Protein AF-A0A819GC59-F1 (afdb_monomer_lite)

Sequence (174 aa):
MIGYKGKSAPKSYKQYMPKKPTKRGFKLWSLSGVSAYTYRIKLYQGANANMPVAQMKLSSYTTASSELQTRSKHRNDEDSEKLAKQSEDIKSYGQSGMVVIDLLDDIPKDSHIFIDNYFGSLSLLHEMTSLGYELTCTLRSNRIKNCPIKSEKAMSKYPRGYYDYLVSKEKKIE

Radius of gyration: 20.01 Å; chains: 1; bounding box: 49×33×68 Å

Foldseek 3Di:
DDADDDDPDDPQQWAADPPDPRGIDWDKDFDADPVRHTPDIDTDRHPPDPDPQPDLPPDDDDDDDDDDDDDDPPCVVVVVVVVVVVVVVCVQQNPLLSVVCSNCSPPDLPDAEEDEQSRDAPSSQVVSVVVNHHYDYDHDPVRQDQAPWDDPVRCVVDDPPDDDDDDDPDPPRD

Structure (mmCIF, N/CA/C/O backbone):
data_AF-A0A819GC59-F1
#
_entry.id   AF-A0A819GC59-F1
#
loop_
_atom_site.group_PDB
_atom_site.id
_atom_site.type_symbol
_atom_site.label_atom_id
_atom_site.label_alt_id
_atom_site.label_comp_id
_atom_site.label_asym_id
_atom_site.label_entity_id
_atom_site.label_seq_id
_atom_site.pdbx_PDB_ins_code
_atom_site.Cartn_x
_atom_site.Cartn_y
_atom_site.Cartn_z
_atom_site.occupancy
_atom_site.B_iso_or_equiv
_atom_site.auth_seq_id
_atom_site.auth_comp_id
_atom_site.auth_asym_id
_atom_site.auth_atom_id
_atom_site.pdbx_PDB_model_num
ATOM 1 N N . MET A 1 1 ? 14.345 -4.073 -3.072 1.00 92.50 1 MET A N 1
ATOM 2 C CA . MET A 1 1 ? 15.501 -3.207 -3.401 1.00 92.50 1 MET A CA 1
ATOM 3 C C . MET A 1 1 ? 16.563 -4.114 -3.969 1.00 92.50 1 MET A C 1
ATOM 5 O O . MET A 1 1 ? 17.018 -4.985 -3.239 1.00 92.50 1 MET A O 1
ATOM 9 N N . ILE A 1 2 ? 16.921 -3.935 -5.234 1.00 95.12 2 ILE A N 1
ATOM 10 C CA . ILE A 1 2 ? 18.036 -4.659 -5.845 1.00 95.12 2 ILE A CA 1
ATOM 11 C C . ILE A 1 2 ? 19.293 -3.836 -5.619 1.00 95.12 2 ILE A C 1
ATOM 13 O O . ILE A 1 2 ? 19.372 -2.689 -6.057 1.00 95.12 2 ILE A O 1
ATOM 17 N N . GLY A 1 3 ? 20.250 -4.410 -4.895 1.00 95.56 3 GLY A N 1
ATOM 18 C CA . GLY A 1 3 ? 21.512 -3.757 -4.592 1.00 95.56 3 GLY A CA 1
ATOM 19 C C . GLY A 1 3 ? 22.305 -3.433 -5.846 1.00 95.56 3 GLY A C 1
ATOM 20 O O . GLY A 1 3 ? 22.538 -4.304 -6.674 1.00 95.56 3 GLY A O 1
ATOM 21 N N . TYR A 1 4 ? 22.746 -2.184 -5.974 1.00 94.44 4 TYR A N 1
ATOM 22 C CA . TYR A 1 4 ? 23.583 -1.783 -7.096 1.00 94.44 4 TYR A CA 1
ATOM 23 C C . TYR A 1 4 ? 24.552 -0.678 -6.674 1.00 94.44 4 TYR A C 1
ATOM 25 O O . TYR A 1 4 ? 24.145 0.401 -6.236 1.00 94.44 4 TYR A O 1
ATOM 33 N N . LYS A 1 5 ? 25.852 -0.964 -6.800 1.00 89.25 5 LYS A N 1
ATOM 34 C CA . LYS A 1 5 ? 26.948 -0.060 -6.406 1.00 89.25 5 LYS A CA 1
ATOM 35 C C . LYS A 1 5 ? 27.703 0.535 -7.603 1.00 89.25 5 LYS A C 1
ATOM 37 O O . LYS A 1 5 ? 28.572 1.378 -7.409 1.00 89.25 5 LYS A O 1
ATOM 42 N N . GLY A 1 6 ? 27.371 0.120 -8.826 1.00 91.19 6 GLY A N 1
ATOM 43 C CA . GLY A 1 6 ? 28.068 0.551 -10.035 1.00 91.19 6 GLY A CA 1
ATOM 44 C C . GLY A 1 6 ? 27.761 1.993 -10.461 1.00 91.19 6 GLY A C 1
ATOM 45 O O . GLY A 1 6 ? 26.857 2.674 -9.952 1.00 91.19 6 GLY A O 1
ATOM 46 N N . LYS A 1 7 ? 28.518 2.459 -11.457 1.00 89.56 7 LYS A N 1
ATOM 47 C CA . LYS A 1 7 ? 28.387 3.805 -12.037 1.00 89.56 7 LYS A CA 1
ATOM 48 C C . LYS A 1 7 ? 27.664 3.834 -13.389 1.00 89.56 7 LYS A C 1
ATOM 50 O O . LYS A 1 7 ? 27.222 4.911 -13.761 1.00 89.56 7 LYS A O 1
ATOM 55 N N . SER A 1 8 ? 27.480 2.691 -14.062 1.00 91.19 8 SER A N 1
ATOM 56 C CA . SER A 1 8 ? 26.867 2.628 -15.401 1.00 91.19 8 SER A CA 1
ATOM 57 C C . SER A 1 8 ? 25.398 3.059 -15.418 1.00 91.19 8 SER A C 1
ATOM 59 O O . SER A 1 8 ? 24.994 3.820 -16.286 1.00 91.19 8 SER A O 1
ATOM 61 N N . ALA A 1 9 ? 24.596 2.647 -14.433 1.00 85.38 9 ALA A N 1
ATOM 62 C CA . ALA A 1 9 ? 23.214 3.108 -14.339 1.00 85.38 9 ALA A CA 1
ATOM 63 C C . ALA A 1 9 ? 23.090 4.593 -13.915 1.00 85.38 9 ALA A C 1
ATOM 65 O O . ALA A 1 9 ? 23.755 5.003 -12.939 1.00 85.38 9 ALA A O 1
ATOM 66 N N . PRO A 1 10 ? 22.179 5.366 -14.552 1.00 84.44 10 PRO A N 1
ATOM 67 C CA . PRO A 1 10 ? 21.909 6.761 -14.212 1.00 84.44 10 PRO A CA 1
ATOM 68 C C . PRO A 1 10 ? 21.596 6.961 -12.727 1.00 84.44 10 PRO A C 1
ATOM 70 O O . PRO A 1 10 ? 20.996 6.110 -12.067 1.00 84.44 10 PRO A O 1
ATOM 73 N N . LYS A 1 11 ? 21.998 8.112 -12.173 1.00 81.38 11 LYS A N 1
ATOM 74 C CA . LYS A 1 11 ? 21.735 8.448 -10.762 1.00 81.38 11 LYS A CA 1
ATOM 75 C C . LYS A 1 11 ? 20.237 8.567 -10.458 1.00 81.38 11 LYS A C 1
ATOM 77 O O . LYS A 1 11 ? 19.842 8.178 -9.368 1.00 81.38 11 LYS A O 1
ATOM 82 N N . SER A 1 12 ? 19.435 9.034 -11.416 1.00 81.25 12 SER A N 1
ATOM 83 C CA . SER A 1 12 ? 17.983 9.228 -11.287 1.00 81.25 12 SER A CA 1
ATOM 84 C C . SER A 1 12 ? 17.208 7.942 -10.980 1.00 81.25 12 SER A C 1
ATOM 86 O O . SER A 1 12 ? 16.238 7.986 -10.234 1.00 81.25 12 SER A O 1
ATOM 88 N N . TYR A 1 13 ? 17.658 6.791 -11.488 1.00 82.50 13 TYR A N 1
ATOM 89 C CA . TYR A 1 13 ? 17.004 5.496 -11.255 1.00 82.50 13 TYR A CA 1
ATOM 90 C C . TYR A 1 13 ? 17.420 4.812 -9.946 1.00 82.50 13 TYR A C 1
ATOM 92 O O . TYR A 1 13 ? 16.834 3.804 -9.548 1.00 82.50 13 TYR A O 1
ATOM 100 N N . LYS A 1 14 ? 18.449 5.331 -9.267 1.00 88.62 14 LYS A N 1
ATOM 101 C CA . LYS A 1 14 ? 18.969 4.744 -8.030 1.00 88.62 14 LYS A CA 1
ATOM 102 C C . LYS A 1 14 ? 18.330 5.421 -6.833 1.00 88.62 14 LYS A C 1
ATOM 104 O O . LYS A 1 14 ? 18.448 6.627 -6.653 1.00 88.62 14 LYS A O 1
ATOM 109 N N . GLN A 1 15 ? 17.748 4.620 -5.954 1.00 92.69 15 GLN A N 1
ATOM 110 C CA . GLN A 1 15 ? 1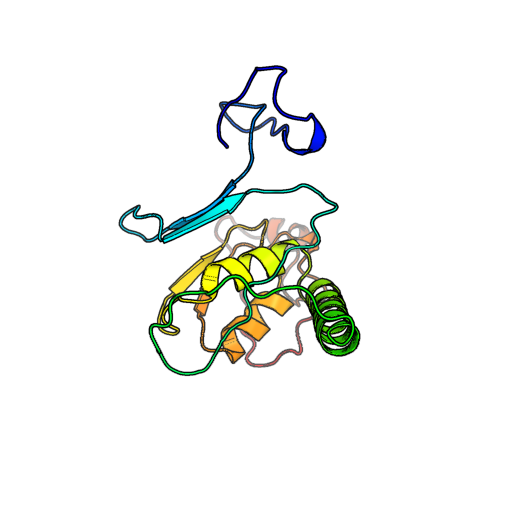7.163 5.100 -4.715 1.00 92.69 15 GLN A CA 1
ATOM 111 C C . GLN A 1 15 ? 18.080 4.787 -3.530 1.00 92.69 15 GLN A C 1
ATOM 113 O O . GLN A 1 15 ? 18.619 3.683 -3.406 1.00 92.69 15 GLN A O 1
ATOM 118 N N . TYR A 1 16 ? 18.219 5.758 -2.626 1.00 93.12 16 TYR A N 1
ATOM 119 C CA . TYR A 1 16 ? 18.779 5.534 -1.296 1.00 93.12 16 TYR A CA 1
ATOM 120 C C . TYR A 1 16 ? 17.659 5.231 -0.291 1.00 93.12 16 TYR A C 1
ATOM 122 O O . TYR A 1 16 ? 16.676 5.968 -0.215 1.00 93.12 16 TYR A O 1
ATOM 130 N N . MET A 1 17 ? 17.795 4.149 0.478 1.00 93.94 17 MET A N 1
ATOM 131 C CA . MET A 1 17 ? 16.879 3.752 1.552 1.00 93.94 17 MET A CA 1
ATOM 132 C C . MET A 1 17 ? 17.687 3.356 2.802 1.00 93.94 17 MET A C 1
ATOM 134 O O . MET A 1 17 ? 18.202 2.240 2.862 1.00 93.94 17 MET A O 1
ATOM 138 N N . PRO A 1 18 ? 17.801 4.232 3.819 1.00 96.38 18 PRO A N 1
ATOM 139 C CA . PRO A 1 18 ? 18.749 4.053 4.926 1.00 96.38 18 PRO A CA 1
ATOM 140 C C . PRO A 1 18 ? 18.444 2.843 5.818 1.00 96.38 18 PRO A C 1
ATOM 142 O O . PRO A 1 18 ? 19.369 2.220 6.330 1.00 96.38 18 PRO A O 1
ATOM 145 N N . LYS A 1 19 ? 17.159 2.496 5.971 1.00 96.50 19 LYS A N 1
ATOM 146 C CA . LYS A 1 19 ? 16.681 1.376 6.801 1.00 96.50 19 LYS A CA 1
ATOM 147 C C . LYS A 1 19 ? 16.675 0.020 6.075 1.00 96.50 19 LYS A C 1
ATOM 149 O O . LYS A 1 19 ? 16.157 -0.950 6.613 1.00 96.50 19 LYS A O 1
ATOM 154 N N . LYS A 1 20 ? 17.177 -0.066 4.836 1.00 94.19 20 LYS A N 1
ATOM 155 C CA . LYS A 1 20 ? 17.275 -1.337 4.096 1.00 94.19 20 LYS A CA 1
ATOM 156 C C . LYS A 1 20 ? 18.687 -1.926 4.239 1.00 94.19 20 LYS A C 1
ATOM 158 O O . LYS A 1 20 ? 19.639 -1.147 4.221 1.00 94.19 20 LYS A O 1
ATOM 163 N N . PRO A 1 21 ? 18.840 -3.269 4.297 1.00 96.50 21 PRO A N 1
ATOM 164 C CA . PRO A 1 21 ? 20.155 -3.916 4.378 1.00 96.50 21 PRO A CA 1
ATOM 165 C C . PRO A 1 21 ? 21.094 -3.457 3.259 1.00 96.50 21 PRO A C 1
ATOM 167 O O . PRO A 1 21 ? 22.220 -3.035 3.504 1.00 96.50 21 PRO A O 1
ATOM 170 N N . THR A 1 22 ? 20.578 -3.423 2.025 1.00 95.00 22 THR A N 1
ATOM 171 C CA . THR A 1 22 ? 21.248 -2.733 0.923 1.00 95.00 22 THR A CA 1
ATOM 172 C C . THR A 1 22 ? 20.666 -1.339 0.742 1.00 95.00 22 THR A C 1
ATOM 174 O O . THR A 1 22 ? 19.538 -1.180 0.272 1.00 95.00 22 THR A O 1
ATOM 177 N N . LYS A 1 23 ? 21.451 -0.320 1.112 1.00 94.88 23 LYS A N 1
ATOM 178 C CA . LYS A 1 23 ? 20.969 1.064 1.190 1.00 94.88 23 LYS A CA 1
ATOM 179 C C . LYS A 1 23 ? 20.851 1.774 -0.159 1.00 94.88 23 LYS A C 1
ATOM 181 O O . LYS A 1 23 ? 20.072 2.711 -0.258 1.00 94.88 23 LYS A O 1
ATOM 186 N N . ARG A 1 24 ? 21.624 1.389 -1.181 1.00 94.12 24 ARG A N 1
ATOM 187 C CA . ARG A 1 24 ? 21.590 2.003 -2.524 1.00 94.12 24 ARG A CA 1
ATOM 188 C C . ARG A 1 24 ? 21.332 0.956 -3.597 1.00 94.12 24 ARG A C 1
ATOM 190 O O . ARG A 1 24 ? 21.994 -0.083 -3.611 1.00 94.12 24 ARG A O 1
ATOM 197 N N . GLY A 1 25 ? 20.413 1.261 -4.504 1.00 94.94 25 GLY A N 1
ATOM 198 C CA . GLY A 1 25 ? 20.124 0.395 -5.638 1.00 94.94 25 GLY A CA 1
ATOM 199 C C . GLY A 1 25 ? 18.827 0.747 -6.354 1.00 94.94 25 GLY A C 1
ATOM 200 O O . GLY A 1 25 ? 18.358 1.882 -6.268 1.00 94.94 25 GLY A O 1
ATOM 201 N N . PHE A 1 26 ? 18.251 -0.230 -7.047 1.00 93.88 26 PHE A N 1
ATOM 202 C CA . PHE A 1 26 ? 16.982 -0.080 -7.751 1.00 93.88 26 PHE A CA 1
ATOM 203 C C . PHE A 1 26 ? 15.816 -0.452 -6.843 1.00 93.88 26 PHE A C 1
ATOM 205 O O . PHE A 1 26 ? 15.758 -1.541 -6.253 1.00 93.88 26 PHE A O 1
ATOM 212 N N . LYS A 1 27 ? 14.869 0.472 -6.720 1.00 92.81 27 LYS A N 1
ATOM 213 C CA . LYS A 1 27 ? 13.636 0.242 -5.979 1.00 92.81 27 LYS A CA 1
ATOM 214 C C . LYS A 1 27 ? 12.599 -0.375 -6.917 1.00 92.81 27 LYS A C 1
ATOM 216 O O . LYS A 1 27 ? 12.464 0.036 -8.062 1.00 92.81 27 LYS A O 1
ATOM 221 N N . LEU A 1 28 ? 11.892 -1.372 -6.405 1.00 93.81 28 LEU A N 1
ATOM 222 C CA . LEU A 1 28 ? 10.838 -2.092 -7.108 1.00 93.81 28 LEU A CA 1
ATOM 223 C C . LEU A 1 28 ? 9.619 -2.129 -6.200 1.00 93.81 28 LEU A C 1
ATOM 225 O O . LEU A 1 28 ? 9.762 -2.199 -4.973 1.00 93.81 28 LEU A O 1
ATOM 229 N N . TRP A 1 29 ? 8.460 -2.102 -6.827 1.00 94.38 29 TRP A N 1
ATOM 230 C CA . TRP A 1 29 ? 7.175 -2.434 -6.246 1.00 94.38 29 TRP A CA 1
ATOM 231 C C . TRP A 1 29 ? 6.809 -3.839 -6.696 1.00 94.38 29 TRP A C 1
ATOM 233 O O . TRP A 1 29 ? 7.101 -4.208 -7.831 1.00 94.38 29 TRP A O 1
ATOM 243 N N . SER A 1 30 ? 6.219 -4.626 -5.809 1.00 95.31 30 SER A N 1
ATOM 244 C CA . SER A 1 30 ? 5.864 -6.010 -6.097 1.00 95.31 30 SER A CA 1
ATOM 245 C C . SER A 1 30 ? 4.493 -6.323 -5.531 1.00 95.31 30 SER A C 1
ATOM 247 O O . SER A 1 30 ? 4.209 -5.960 -4.389 1.00 95.31 30 SER A O 1
ATOM 249 N N . LEU A 1 31 ? 3.691 -7.031 -6.316 1.00 95.62 31 LEU A N 1
ATOM 250 C CA . LEU A 1 31 ? 2.508 -7.730 -5.849 1.00 95.62 31 LEU A CA 1
ATOM 251 C C . LEU A 1 31 ? 2.848 -9.214 -5.749 1.00 95.62 31 LEU A C 1
ATOM 253 O O . LEU A 1 31 ? 3.234 -9.834 -6.743 1.00 95.62 31 LEU A O 1
ATOM 257 N N . SER A 1 32 ? 2.686 -9.773 -4.557 1.00 95.56 32 SER A N 1
ATOM 258 C CA . SER A 1 32 ? 2.999 -11.169 -4.275 1.00 95.56 32 SER A CA 1
ATOM 259 C C . SER A 1 32 ? 1.860 -11.810 -3.493 1.00 95.56 32 SER A C 1
ATOM 261 O O . SER A 1 32 ? 1.216 -11.149 -2.681 1.00 95.56 32 SER A O 1
ATOM 263 N N . GLY A 1 33 ? 1.611 -13.090 -3.749 1.00 94.88 33 GLY A N 1
ATOM 264 C CA . GLY A 1 33 ? 0.639 -13.886 -3.011 1.00 94.88 33 GLY A CA 1
ATOM 265 C C . GLY A 1 33 ? 1.186 -14.391 -1.681 1.00 94.88 33 GLY A C 1
ATOM 266 O O . GLY A 1 33 ? 2.389 -14.354 -1.417 1.00 94.88 33 GLY A O 1
ATOM 267 N N . VAL A 1 34 ? 0.290 -14.950 -0.870 1.00 92.38 34 VAL A N 1
ATOM 268 C CA . VAL A 1 34 ? 0.636 -15.608 0.402 1.00 92.38 34 VAL A CA 1
ATOM 269 C C . VAL A 1 34 ? 1.556 -16.821 0.219 1.00 92.38 34 VAL A C 1
ATOM 271 O O . VAL A 1 34 ? 2.310 -17.162 1.121 1.00 92.38 34 VAL A O 1
ATOM 274 N N . SER A 1 35 ? 1.567 -17.421 -0.976 1.00 93.81 35 SER A N 1
ATOM 275 C CA . SER A 1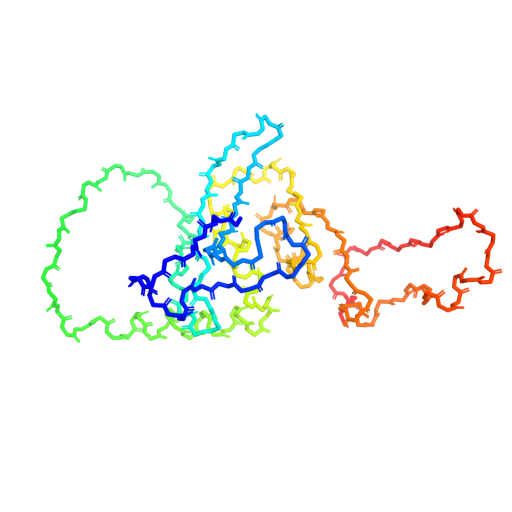 35 ? 2.499 -18.481 -1.386 1.00 93.81 35 SER A CA 1
ATOM 276 C C . SER A 1 35 ? 3.926 -17.985 -1.660 1.00 93.81 35 SER A C 1
ATOM 278 O O . SER A 1 35 ? 4.765 -18.758 -2.113 1.00 93.81 35 SER A O 1
ATOM 280 N N . ALA A 1 36 ? 4.195 -16.692 -1.449 1.00 91.75 36 ALA A N 1
ATOM 281 C CA . ALA A 1 36 ? 5.411 -15.987 -1.854 1.00 91.75 36 ALA A CA 1
ATOM 282 C C . ALA A 1 36 ? 5.640 -15.908 -3.377 1.00 91.75 36 ALA A C 1
ATOM 284 O O . ALA A 1 36 ? 6.661 -15.372 -3.820 1.00 91.75 36 ALA A O 1
ATOM 285 N N . TYR A 1 37 ? 4.683 -16.359 -4.197 1.00 94.88 37 TYR A N 1
ATOM 286 C CA . TYR A 1 37 ? 4.743 -16.156 -5.641 1.00 94.88 37 TYR A CA 1
ATOM 287 C C . TYR A 1 37 ? 4.541 -14.678 -5.983 1.00 94.88 37 TYR A C 1
ATOM 289 O O . TYR A 1 37 ? 3.627 -14.034 -5.471 1.00 94.88 37 TYR A O 1
ATOM 297 N N . THR A 1 38 ? 5.394 -14.126 -6.845 1.00 94.94 38 THR A N 1
ATOM 298 C CA . THR A 1 38 ? 5.294 -12.722 -7.266 1.00 94.94 38 THR A CA 1
ATOM 299 C C . THR A 1 38 ? 4.569 -12.632 -8.598 1.00 94.94 38 THR A C 1
ATOM 301 O O . THR A 1 38 ? 5.093 -13.068 -9.618 1.00 94.94 38 THR A O 1
ATOM 304 N N . TYR A 1 39 ? 3.378 -12.039 -8.583 1.00 93.00 39 TYR A N 1
ATOM 305 C CA . TYR A 1 39 ? 2.532 -11.885 -9.765 1.00 93.00 39 TYR A CA 1
ATOM 306 C C . TYR A 1 39 ? 2.973 -10.716 -10.639 1.00 93.00 39 TYR A C 1
ATOM 308 O O . TYR A 1 39 ? 2.941 -10.806 -11.864 1.00 93.00 39 TYR A O 1
ATOM 316 N N . ARG A 1 40 ? 3.394 -9.608 -10.017 1.00 94.38 40 ARG A N 1
ATOM 317 C CA . ARG A 1 40 ? 3.758 -8.390 -10.747 1.00 94.38 40 ARG A CA 1
ATOM 318 C C . ARG A 1 40 ? 4.8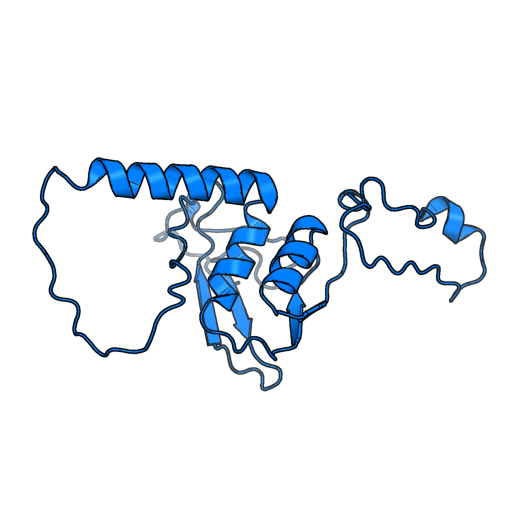95 -7.648 -10.075 1.00 94.38 40 ARG A C 1
ATOM 320 O O . ARG A 1 40 ? 4.955 -7.547 -8.851 1.00 94.38 40 ARG A O 1
ATOM 327 N N . ILE A 1 41 ? 5.785 -7.096 -10.895 1.00 94.19 41 ILE A N 1
ATOM 328 C CA . ILE A 1 41 ? 6.902 -6.258 -10.464 1.00 94.19 41 ILE A CA 1
ATOM 329 C C . ILE A 1 41 ? 6.895 -4.985 -11.301 1.00 94.19 41 ILE A C 1
ATOM 331 O O . ILE A 1 41 ? 6.841 -5.047 -12.527 1.00 94.19 41 ILE A O 1
ATOM 335 N N . LYS A 1 42 ? 7.015 -3.830 -10.645 1.00 90.81 42 LYS A N 1
ATOM 336 C CA . LYS A 1 42 ? 7.166 -2.534 -11.312 1.00 90.81 42 LYS A CA 1
ATOM 337 C C . LYS A 1 42 ? 8.395 -1.798 -10.801 1.00 90.81 42 LYS A C 1
ATOM 339 O O . LYS A 1 42 ? 8.634 -1.708 -9.596 1.00 90.81 42 LYS A O 1
ATOM 344 N N . LEU A 1 43 ? 9.193 -1.260 -11.721 1.00 90.31 43 LEU A N 1
ATOM 345 C CA . LEU A 1 43 ? 10.356 -0.449 -11.374 1.00 90.31 43 LEU A CA 1
ATOM 346 C C . LEU A 1 43 ? 9.906 0.917 -10.854 1.00 90.31 43 LEU A C 1
ATOM 348 O O . LEU A 1 43 ? 9.067 1.581 -11.457 1.00 90.31 43 LEU A O 1
ATOM 352 N N . TYR A 1 44 ? 10.490 1.360 -9.745 1.00 88.56 44 TYR A N 1
ATOM 353 C CA . TYR A 1 44 ? 10.303 2.726 -9.277 1.00 88.56 44 TYR A CA 1
ATOM 354 C C . TYR A 1 44 ? 11.130 3.680 -10.144 1.00 88.56 44 TYR A C 1
ATOM 356 O O . TYR A 1 44 ? 12.356 3.587 -10.181 1.00 88.56 44 TYR A O 1
ATOM 364 N N . GLN A 1 45 ? 10.457 4.613 -10.810 1.00 82.56 45 GLN A N 1
ATOM 365 C CA . GLN A 1 45 ? 11.071 5.531 -11.775 1.00 82.56 45 GLN A CA 1
ATOM 366 C C . GLN A 1 45 ? 11.385 6.927 -11.200 1.00 82.56 45 GLN A C 1
ATOM 368 O O . GLN A 1 45 ? 11.836 7.805 -11.928 1.00 82.56 45 GLN A O 1
ATOM 373 N N . GLY A 1 46 ? 11.203 7.144 -9.893 1.00 75.94 46 GLY A N 1
ATOM 374 C CA . GLY A 1 46 ? 11.415 8.454 -9.268 1.00 75.94 46 GLY A CA 1
ATOM 375 C C . GLY A 1 46 ? 10.167 9.340 -9.273 1.00 75.94 46 GLY A C 1
ATOM 376 O O . GLY A 1 46 ? 9.069 8.882 -9.572 1.00 75.94 46 GLY A O 1
ATOM 377 N N . ALA A 1 47 ? 10.342 10.612 -8.904 1.00 64.94 47 ALA A N 1
ATOM 378 C CA . ALA A 1 47 ? 9.243 11.572 -8.759 1.00 64.94 47 ALA A CA 1
ATOM 379 C C . ALA A 1 47 ? 8.613 11.989 -10.104 1.00 64.94 47 ALA A C 1
ATOM 381 O O . ALA A 1 47 ? 7.414 12.230 -10.157 1.00 64.94 47 ALA A O 1
ATOM 382 N N . ASN A 1 48 ? 9.388 11.985 -11.195 1.00 57.22 48 ASN A N 1
ATOM 383 C CA . ASN A 1 48 ? 8.953 12.429 -12.530 1.00 57.22 48 ASN A CA 1
ATOM 384 C C . ASN A 1 48 ? 8.378 11.294 -13.392 1.00 57.22 48 ASN A C 1
ATOM 386 O O . ASN A 1 48 ? 8.428 11.348 -14.619 1.00 57.22 48 ASN A O 1
ATOM 390 N N . ALA A 1 49 ? 7.888 10.228 -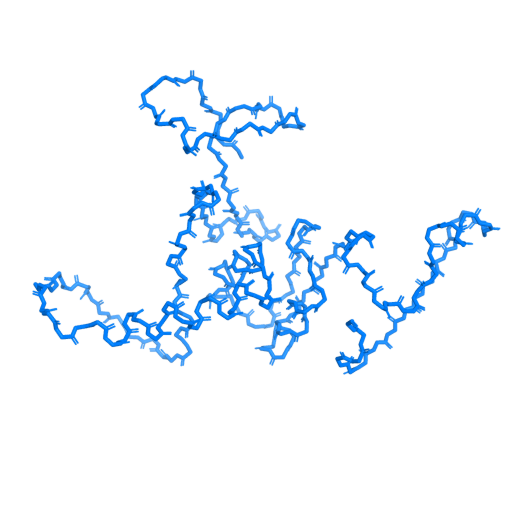12.764 1.00 55.66 49 ALA A N 1
ATOM 391 C CA . ALA A 1 49 ? 7.275 9.131 -13.486 1.00 55.66 49 ALA A CA 1
ATOM 392 C C . ALA A 1 49 ? 5.895 9.572 -14.000 1.00 55.66 49 ALA A C 1
ATOM 394 O O . ALA A 1 49 ? 4.911 9.494 -13.262 1.00 55.66 49 ALA A O 1
ATOM 395 N N . ASN A 1 50 ? 5.816 9.986 -15.268 1.00 49.44 50 ASN A N 1
ATOM 396 C CA . ASN A 1 50 ? 4.605 9.782 -16.063 1.00 49.44 50 ASN A CA 1
ATOM 397 C C . ASN A 1 50 ? 4.412 8.267 -16.135 1.00 49.44 50 ASN A C 1
ATOM 399 O O . ASN A 1 50 ? 4.963 7.606 -17.009 1.00 49.44 50 ASN A O 1
ATOM 403 N N . MET A 1 51 ? 3.746 7.698 -15.134 1.00 49.09 51 MET A N 1
ATOM 404 C CA . MET A 1 51 ? 3.440 6.275 -15.101 1.00 49.09 51 MET A CA 1
ATOM 405 C C . MET A 1 51 ? 2.496 5.999 -16.271 1.00 49.09 51 MET A C 1
ATOM 407 O O . MET A 1 51 ? 1.376 6.489 -16.215 1.00 49.09 51 MET A O 1
ATOM 411 N N . PRO A 1 52 ? 2.848 5.233 -17.314 1.00 39.81 52 PRO A N 1
ATOM 412 C CA . PRO A 1 52 ? 1.796 4.631 -18.111 1.00 39.81 52 PRO A CA 1
ATOM 413 C C . PRO A 1 52 ? 1.064 3.687 -17.151 1.00 39.81 52 PRO A C 1
ATOM 415 O O . PRO A 1 52 ? 1.642 2.728 -16.626 1.00 39.81 52 PRO A O 1
ATOM 418 N N . VAL A 1 53 ? -0.156 4.071 -16.794 1.00 40.34 53 VAL A N 1
ATOM 419 C CA . VAL A 1 53 ? -1.102 3.208 -16.097 1.00 40.34 53 VAL A CA 1
ATOM 420 C C . VAL A 1 53 ? -1.542 2.212 -17.155 1.00 40.34 53 VAL A C 1
ATOM 422 O O . VAL A 1 53 ? -2.034 2.629 -18.209 1.00 40.34 53 VAL A O 1
ATOM 425 N N . ALA A 1 54 ? -1.294 0.920 -16.934 1.00 38.81 54 ALA A N 1
ATOM 426 C CA . ALA A 1 54 ? -1.996 -0.086 -17.718 1.00 38.81 54 ALA A CA 1
ATOM 427 C C . ALA A 1 54 ? -3.492 0.184 -17.509 1.00 38.81 54 ALA A C 1
ATOM 429 O O . ALA A 1 54 ? -3.958 0.269 -16.375 1.00 38.81 54 ALA A O 1
ATOM 430 N N . GLN A 1 55 ? -4.204 0.497 -18.593 1.00 35.78 55 GLN A N 1
ATOM 431 C CA . GLN A 1 55 ? -5.640 0.722 -18.524 1.00 35.78 55 GLN A CA 1
ATOM 432 C C . GLN A 1 55 ? -6.281 -0.531 -17.927 1.00 35.78 55 GLN A C 1
ATOM 434 O O . GLN A 1 55 ? -6.080 -1.599 -18.499 1.00 35.78 55 GLN A O 1
ATOM 439 N N . MET A 1 56 ? -7.124 -0.368 -16.898 1.00 32.66 56 MET A N 1
ATOM 440 C CA . MET A 1 56 ? -8.178 -1.336 -16.586 1.00 32.66 56 MET A CA 1
ATOM 441 C C . MET A 1 56 ? -8.991 -1.582 -17.850 1.00 32.66 56 MET A C 1
ATOM 443 O O . MET A 1 56 ? -9.947 -0.865 -18.153 1.00 32.66 56 MET A O 1
ATOM 447 N N . LYS A 1 57 ? -8.603 -2.603 -18.615 1.00 32.03 57 LYS A N 1
ATOM 448 C CA . LYS A 1 57 ? -9.445 -3.187 -19.649 1.00 32.03 57 LYS A CA 1
ATOM 449 C C . LYS A 1 57 ? -10.413 -4.120 -18.947 1.00 32.03 57 LYS A C 1
ATOM 451 O O . LYS A 1 57 ? -10.242 -5.334 -18.919 1.00 32.03 57 LYS A O 1
ATOM 456 N N . LEU A 1 58 ? -11.485 -3.538 -18.418 1.00 36.88 58 LEU A N 1
ATOM 457 C CA . LEU A 1 58 ? -12.702 -4.289 -18.153 1.00 36.88 58 LEU A CA 1
ATOM 458 C C . LEU A 1 58 ? -13.369 -4.605 -19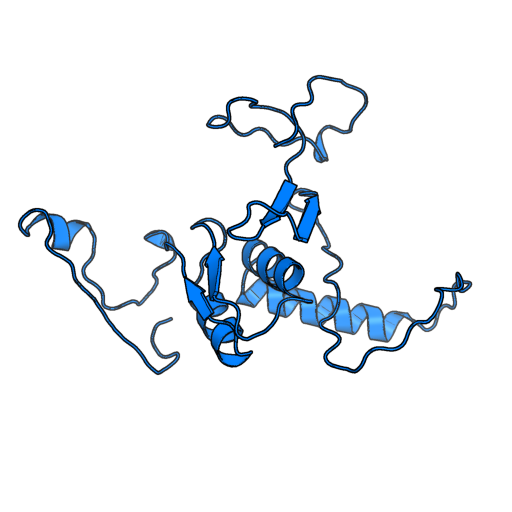.501 1.00 36.88 58 LEU A C 1
ATOM 460 O O . LEU A 1 58 ? -14.322 -3.950 -19.906 1.00 36.88 58 LEU A O 1
ATOM 464 N N . SER A 1 59 ? -12.803 -5.540 -20.260 1.00 33.66 59 SER A N 1
ATOM 465 C CA . SER A 1 59 ? -13.488 -6.221 -21.365 1.00 33.66 59 SER A CA 1
ATOM 466 C C . SER A 1 59 ? -12.634 -7.364 -21.915 1.00 33.66 59 SER A C 1
ATOM 468 O O . SER A 1 59 ? -11.550 -7.157 -22.447 1.00 33.66 59 SER A O 1
ATOM 470 N N . SER A 1 60 ? -13.183 -8.568 -21.730 1.00 33.66 60 SER A N 1
ATOM 471 C CA . SER A 1 60 ? -13.027 -9.813 -22.495 1.00 33.66 60 SER A CA 1
ATOM 472 C C . SER A 1 60 ? -11.692 -10.096 -23.197 1.00 33.66 60 SER A C 1
ATOM 474 O O . SER A 1 60 ? -11.336 -9.476 -24.195 1.00 33.66 60 SER A O 1
ATOM 476 N N . TYR A 1 61 ? -11.053 -11.169 -22.733 1.00 34.66 61 TYR A N 1
ATOM 477 C CA . TYR A 1 61 ? -10.019 -11.950 -23.406 1.00 34.66 61 TYR A CA 1
ATOM 478 C C . TYR A 1 61 ? -10.149 -11.993 -24.939 1.00 34.66 61 TYR A C 1
ATOM 480 O O . TYR A 1 61 ? -11.088 -12.588 -25.461 1.00 34.66 61 TYR A O 1
ATOM 488 N N . THR A 1 62 ? -9.134 -11.495 -25.649 1.00 28.58 62 THR A N 1
ATOM 489 C CA . THR A 1 62 ? -8.762 -11.996 -26.982 1.00 28.58 62 THR A CA 1
ATOM 490 C C . THR A 1 62 ? -7.250 -11.922 -27.164 1.00 28.58 62 THR A C 1
ATOM 492 O O . THR A 1 62 ? -6.649 -10.853 -27.051 1.00 28.58 62 THR A O 1
ATOM 495 N N . THR A 1 63 ? -6.647 -13.071 -27.466 1.00 40.56 63 THR A N 1
ATOM 496 C CA . THR A 1 63 ? -5.261 -13.226 -27.914 1.00 40.56 63 THR A CA 1
ATOM 497 C C . THR A 1 63 ? -5.069 -12.493 -29.239 1.00 40.56 63 THR A C 1
ATOM 499 O O . THR A 1 63 ? -5.617 -12.915 -30.252 1.00 40.56 63 THR A O 1
ATOM 502 N N . ALA A 1 64 ? -4.280 -11.419 -29.256 1.00 36.84 64 ALA A N 1
ATOM 503 C CA . ALA A 1 64 ? -3.799 -10.830 -30.500 1.00 36.84 64 ALA A CA 1
ATOM 504 C C . ALA A 1 64 ? -2.360 -10.333 -30.329 1.00 36.84 64 ALA A C 1
ATOM 506 O O . ALA A 1 64 ? -2.059 -9.479 -29.495 1.00 36.84 64 ALA A O 1
ATOM 507 N N . SER A 1 65 ? -1.481 -10.922 -31.134 1.00 46.69 65 SER A N 1
ATOM 508 C CA . SER A 1 65 ? -0.116 -10.498 -31.424 1.00 46.69 65 SER A CA 1
ATOM 509 C C . SER A 1 65 ? -0.062 -8.997 -31.705 1.00 46.69 65 SER A C 1
ATOM 511 O O . SER A 1 65 ? -0.722 -8.512 -32.622 1.00 46.69 65 SER A O 1
ATOM 513 N N . SER A 1 66 ? 0.724 -8.252 -30.928 1.00 47.12 66 SER A N 1
ATOM 514 C CA . SER A 1 66 ? 0.910 -6.823 -31.165 1.00 47.12 66 SER A CA 1
ATOM 515 C C . SER A 1 66 ? 1.803 -6.609 -32.389 1.00 47.12 66 SER A C 1
ATOM 517 O O . SER A 1 66 ? 3.028 -6.714 -32.294 1.00 47.12 66 SER A O 1
ATOM 519 N N . GLU A 1 67 ? 1.199 -6.297 -33.531 1.00 41.53 67 GLU A N 1
ATOM 520 C CA . GLU A 1 67 ? 1.911 -5.687 -34.652 1.00 41.53 67 GLU A CA 1
ATOM 521 C C . GLU A 1 67 ? 2.360 -4.268 -34.272 1.00 41.53 67 GLU A C 1
ATOM 523 O O . GLU A 1 67 ? 1.591 -3.459 -33.743 1.00 41.53 67 GLU A O 1
ATOM 528 N N . LEU A 1 68 ? 3.629 -3.958 -34.542 1.00 36.97 68 LEU A N 1
ATOM 529 C CA . LEU A 1 68 ? 4.186 -2.618 -34.373 1.00 36.97 68 LEU A CA 1
ATOM 530 C C . LEU A 1 68 ? 3.591 -1.686 -35.436 1.00 36.97 68 LEU A C 1
ATOM 532 O O . LEU A 1 68 ? 3.981 -1.729 -36.600 1.00 36.97 68 LEU A O 1
ATOM 536 N N . GLN A 1 69 ? 2.660 -0.822 -35.035 1.00 46.66 69 GLN A N 1
ATOM 537 C CA . GLN A 1 69 ? 2.074 0.167 -35.938 1.00 46.66 69 GLN A CA 1
ATOM 538 C C . GLN A 1 69 ? 2.953 1.414 -36.097 1.00 46.66 69 GLN A C 1
ATOM 540 O O . GLN A 1 69 ? 3.466 1.978 -35.126 1.00 46.66 69 GLN A O 1
ATOM 545 N N . THR A 1 70 ? 3.063 1.883 -37.341 1.00 48.38 70 THR A N 1
ATOM 546 C CA . THR A 1 70 ? 3.728 3.131 -37.726 1.00 48.38 70 THR A CA 1
ATOM 547 C C . THR A 1 70 ? 2.892 4.360 -37.329 1.00 48.38 70 THR A C 1
ATOM 549 O O . THR A 1 70 ? 1.664 4.342 -37.274 1.00 48.38 70 THR A O 1
ATOM 552 N N . ARG A 1 71 ? 3.586 5.437 -36.944 1.00 46.72 71 ARG A N 1
ATOM 553 C CA . ARG A 1 71 ? 3.067 6.571 -36.157 1.00 46.72 71 ARG A CA 1
ATOM 554 C C . ARG A 1 71 ? 2.267 7.570 -37.019 1.00 46.72 71 ARG A C 1
ATOM 556 O O . ARG A 1 71 ? 2.856 8.259 -37.844 1.00 46.72 71 ARG A O 1
ATOM 563 N N . SER A 1 72 ? 0.956 7.703 -36.779 1.00 51.09 72 SER A N 1
ATOM 564 C CA . SER A 1 72 ? 0.078 8.752 -37.349 1.00 51.09 72 SER A CA 1
ATOM 565 C C . SER A 1 72 ? -0.124 9.928 -36.373 1.00 51.09 72 SER A C 1
ATOM 567 O O . SER A 1 72 ? -0.169 9.730 -35.160 1.00 51.09 72 SER A O 1
ATOM 569 N N . LYS A 1 73 ? -0.250 11.157 -36.904 1.00 49.50 73 LYS A N 1
ATOM 570 C CA . LYS A 1 73 ? -0.356 12.440 -36.171 1.00 49.50 73 LYS A CA 1
ATOM 571 C C . LYS A 1 73 ? -1.743 12.742 -35.558 1.00 49.50 73 LYS A C 1
ATOM 573 O O . LYS A 1 73 ? -1.879 13.771 -34.909 1.00 49.50 73 LYS A O 1
ATOM 578 N N . HIS A 1 74 ? -2.739 11.863 -35.709 1.00 51.22 74 HIS A N 1
ATOM 579 C CA . HIS A 1 74 ? -4.112 12.060 -35.198 1.00 51.22 74 HIS A CA 1
ATOM 580 C C . HIS A 1 74 ? -4.420 11.374 -33.844 1.00 51.22 74 HIS A C 1
ATOM 582 O O . HIS A 1 74 ? -5.576 11.277 -33.463 1.00 51.22 74 HIS A O 1
ATOM 588 N N . ARG A 1 75 ? -3.409 10.916 -33.084 1.00 52.25 75 ARG A N 1
ATOM 589 C CA . ARG A 1 75 ? -3.581 10.286 -31.748 1.00 52.25 75 ARG A CA 1
ATOM 590 C C . ARG A 1 75 ? -3.560 11.260 -30.553 1.00 52.25 75 ARG A C 1
ATOM 592 O O . ARG A 1 75 ? -3.644 10.820 -29.413 1.00 52.25 75 ARG A O 1
ATOM 599 N N . ASN A 1 76 ? -3.431 12.568 -30.791 1.00 58.78 76 ASN A N 1
ATOM 600 C CA . ASN A 1 76 ? -3.202 13.541 -29.715 1.00 58.78 76 ASN A CA 1
ATOM 601 C C . ASN A 1 76 ? -4.395 13.682 -28.758 1.00 58.78 76 ASN A C 1
ATOM 603 O O . ASN A 1 76 ? -4.172 13.886 -27.568 1.00 58.78 76 ASN A O 1
ATOM 607 N N . ASP A 1 77 ? -5.628 13.536 -29.250 1.00 61.88 77 ASP A N 1
ATOM 608 C CA . ASP A 1 77 ? -6.825 13.784 -28.439 1.00 61.88 77 ASP A CA 1
ATOM 609 C C . ASP A 1 77 ? -7.022 12.679 -27.391 1.00 61.88 77 ASP A C 1
ATOM 611 O O . ASP A 1 77 ? -7.098 12.974 -26.200 1.00 61.88 77 ASP A O 1
ATOM 615 N N . GLU A 1 78 ? -6.949 11.402 -27.786 1.00 64.06 78 GLU A N 1
ATOM 616 C CA . GLU A 1 78 ? -7.019 10.277 -26.842 1.00 64.06 78 GLU A CA 1
ATOM 617 C C . GLU A 1 78 ? -5.873 10.276 -25.822 1.00 64.06 78 GLU A C 1
ATOM 619 O O . GLU A 1 78 ? -6.079 9.961 -24.650 1.00 64.06 78 GLU A O 1
ATOM 624 N N . ASP A 1 79 ? -4.648 10.580 -26.257 1.00 66.25 79 ASP A N 1
ATOM 625 C CA . ASP A 1 79 ? -3.496 10.620 -25.356 1.00 66.25 79 ASP A CA 1
ATOM 626 C C . ASP A 1 79 ? -3.623 11.788 -24.366 1.00 66.25 79 ASP A C 1
ATOM 628 O O . ASP A 1 79 ? -3.289 11.636 -23.188 1.00 66.25 79 ASP A O 1
ATOM 632 N N . SER A 1 80 ? -4.176 12.925 -24.805 1.00 65.12 80 SER A N 1
ATOM 633 C CA . SER A 1 80 ? -4.456 14.076 -23.941 1.00 65.12 80 SER A CA 1
ATOM 634 C C . SER A 1 80 ? -5.563 13.802 -22.919 1.00 65.12 80 SER A C 1
ATOM 636 O O . SER A 1 80 ? -5.417 14.175 -21.755 1.00 65.12 80 SER A O 1
ATOM 638 N N . GLU A 1 81 ? -6.614 13.077 -23.304 1.00 73.88 81 GLU A N 1
ATOM 639 C CA . GLU A 1 81 ? -7.705 12.680 -22.411 1.00 73.88 81 GLU A CA 1
ATOM 640 C C . GLU A 1 81 ? -7.228 11.653 -21.370 1.00 73.88 81 GLU A C 1
ATOM 642 O O . GLU A 1 81 ? -7.524 11.771 -20.178 1.00 73.88 81 GLU A O 1
ATOM 647 N N . LYS A 1 82 ? -6.384 10.696 -21.782 1.00 67.06 82 LYS A N 1
ATOM 648 C CA . LYS A 1 82 ? -5.729 9.735 -20.874 1.00 67.06 82 LYS A CA 1
ATOM 649 C C . LYS A 1 82 ? -4.817 10.441 -19.868 1.00 67.06 82 LYS A C 1
ATOM 651 O O . LYS A 1 82 ? -4.837 10.106 -18.683 1.00 67.06 82 LYS A O 1
ATOM 656 N N . LEU A 1 83 ? -4.046 11.432 -20.319 1.00 66.38 83 LEU A N 1
ATOM 657 C CA . LEU A 1 83 ? -3.202 12.266 -19.456 1.00 66.38 83 LEU A CA 1
ATOM 658 C C . LEU A 1 83 ? -4.037 13.106 -18.477 1.00 66.38 83 LEU A C 1
ATOM 660 O O . LEU A 1 83 ? -3.665 13.228 -17.307 1.00 66.38 83 LEU A O 1
ATOM 664 N N . ALA A 1 84 ? -5.170 13.653 -18.926 1.00 71.94 84 ALA A N 1
ATOM 665 C CA . ALA A 1 84 ? -6.082 14.423 -18.085 1.00 71.94 84 ALA A CA 1
ATOM 666 C C . ALA A 1 84 ? -6.690 13.551 -16.979 1.00 71.94 84 ALA A C 1
ATOM 668 O O . ALA A 1 84 ? -6.541 13.885 -15.801 1.00 71.94 84 ALA A O 1
ATOM 669 N N . LYS A 1 85 ? -7.246 12.386 -17.335 1.00 75.31 85 LYS A N 1
ATOM 670 C CA . LYS A 1 85 ? -7.787 11.409 -16.377 1.00 75.31 85 LYS A CA 1
ATOM 671 C C . LYS A 1 85 ? -6.731 10.954 -15.370 1.00 75.31 85 LYS A C 1
ATOM 673 O O . LYS A 1 85 ? -6.962 10.969 -14.166 1.00 75.31 85 LYS A O 1
ATOM 678 N N . GLN A 1 86 ? -5.521 10.656 -15.838 1.00 67.56 86 GLN A N 1
ATOM 679 C CA . GLN A 1 86 ? -4.415 10.303 -14.953 1.00 67.56 86 GLN A CA 1
ATOM 680 C C . GLN A 1 86 ? -4.072 11.431 -13.966 1.00 67.56 86 GLN A C 1
ATOM 682 O O . GLN A 1 86 ? -3.746 11.171 -12.806 1.00 67.56 86 GLN A O 1
ATOM 687 N N . SER A 1 87 ? -4.125 12.689 -14.410 1.00 70.38 87 SER A N 1
ATOM 688 C CA . SER A 1 87 ? -3.881 13.836 -13.536 1.00 70.38 87 SER A CA 1
ATOM 689 C C . SER A 1 87 ? -4.952 13.968 -12.447 1.00 70.38 87 SER A C 1
ATOM 691 O O . SER A 1 87 ? -4.634 14.367 -11.325 1.00 70.38 87 SER A O 1
ATOM 693 N N . GLU A 1 88 ? -6.197 13.596 -12.746 1.00 77.69 88 GLU A N 1
ATOM 694 C CA . GLU A 1 88 ? -7.305 13.552 -11.789 1.00 77.69 88 GLU A CA 1
ATOM 695 C C . GLU A 1 88 ? -7.142 12.398 -10.797 1.00 77.69 88 GLU A C 1
ATOM 697 O O . GLU A 1 88 ? -7.205 12.619 -9.585 1.00 77.69 88 GLU A O 1
ATOM 702 N N . ASP A 1 89 ? -6.803 11.201 -11.276 1.00 76.94 89 ASP A N 1
ATOM 703 C CA . ASP A 1 89 ? -6.565 10.035 -10.421 1.00 76.94 89 ASP A CA 1
ATOM 704 C C . ASP A 1 89 ? -5.385 10.270 -9.458 1.00 76.94 89 ASP A C 1
ATOM 706 O O . ASP A 1 89 ? -5.449 9.931 -8.272 1.00 76.94 89 ASP A O 1
ATOM 710 N N . ILE A 1 90 ? -4.316 10.930 -9.924 1.00 76.81 90 ILE A N 1
ATOM 711 C CA . ILE A 1 90 ? -3.190 11.336 -9.067 1.00 76.81 90 ILE A CA 1
ATOM 712 C C . ILE A 1 90 ? -3.638 12.356 -8.015 1.00 76.81 90 ILE A C 1
ATOM 714 O O . ILE A 1 90 ? -3.177 12.275 -6.873 1.00 76.81 90 ILE A O 1
ATOM 718 N N . LYS A 1 91 ? -4.519 13.304 -8.360 1.00 79.25 91 LYS A N 1
ATOM 719 C CA . LYS A 1 91 ? -5.076 14.256 -7.381 1.00 79.25 91 LYS A CA 1
ATOM 720 C C . LYS A 1 91 ? -5.923 13.544 -6.324 1.00 79.25 91 LYS A C 1
ATOM 722 O O . LYS A 1 91 ? -5.883 13.951 -5.166 1.00 79.25 91 LYS A O 1
ATOM 727 N N . SER A 1 92 ? -6.638 12.487 -6.706 1.00 82.62 92 SER A N 1
ATOM 728 C CA . SER A 1 92 ? -7.510 11.718 -5.813 1.00 82.62 92 SER A CA 1
ATOM 729 C C . SER A 1 92 ? -6.731 10.771 -4.887 1.00 82.62 92 SER A C 1
ATOM 731 O O . SER A 1 92 ? -6.825 10.858 -3.660 1.00 82.62 92 SER A O 1
ATOM 733 N N . TYR A 1 93 ? -5.902 9.888 -5.453 1.00 83.25 93 TYR A N 1
ATOM 734 C CA . TYR A 1 93 ? -5.280 8.776 -4.717 1.00 83.25 93 TYR A CA 1
ATOM 735 C C . TYR A 1 93 ? -3.787 8.982 -4.429 1.00 83.25 93 TYR A C 1
ATOM 737 O O . TYR A 1 93 ? -3.175 8.229 -3.661 1.00 83.25 93 TYR A O 1
ATOM 745 N N . GLY A 1 94 ? -3.178 10.004 -5.032 1.00 85.62 94 GLY A N 1
ATOM 746 C CA . GLY A 1 94 ? -1.744 10.243 -4.977 1.00 85.62 94 GLY A CA 1
ATOM 747 C C . GLY A 1 94 ? -0.937 9.227 -5.788 1.00 85.62 94 GLY A C 1
ATOM 748 O O . GLY A 1 94 ? -1.400 8.155 -6.178 1.00 85.62 94 GLY A O 1
ATOM 749 N N . GLN A 1 95 ? 0.343 9.534 -5.994 1.00 83.81 95 GLN A N 1
ATOM 750 C CA . GLN A 1 95 ? 1.241 8.689 -6.789 1.00 83.81 95 GLN A CA 1
ATOM 751 C C . GLN A 1 95 ? 1.405 7.274 -6.207 1.00 83.81 95 GLN A C 1
ATOM 753 O O . GLN A 1 95 ? 1.609 6.318 -6.950 1.00 83.81 95 GLN A O 1
ATOM 758 N N . SER A 1 96 ? 1.301 7.117 -4.882 1.00 88.12 96 SER A N 1
ATOM 759 C CA . SER A 1 96 ? 1.337 5.801 -4.240 1.00 88.12 96 SER A CA 1
ATOM 760 C C . SER A 1 96 ? 0.067 4.989 -4.493 1.00 88.12 96 SER A C 1
ATOM 762 O O . SER A 1 96 ? 0.178 3.786 -4.697 1.00 88.12 96 SER A O 1
ATOM 764 N N . GLY A 1 97 ? -1.112 5.620 -4.515 1.00 90.31 97 GLY A N 1
ATOM 765 C CA . GLY A 1 97 ? -2.365 4.933 -4.831 1.00 90.31 97 GLY A CA 1
ATOM 766 C C . GLY A 1 97 ? -2.373 4.412 -6.266 1.00 90.31 97 GLY A C 1
ATOM 767 O O . GLY A 1 97 ? -2.700 3.253 -6.488 1.00 90.31 97 GLY A O 1
ATOM 768 N N . MET A 1 98 ? -1.858 5.202 -7.213 1.00 89.06 98 MET A N 1
ATOM 769 C CA . MET A 1 98 ? -1.725 4.777 -8.614 1.00 89.06 98 MET A CA 1
ATOM 770 C C . MET A 1 98 ? -0.884 3.513 -8.795 1.00 89.06 98 MET A C 1
ATOM 772 O O . MET A 1 98 ? -1.183 2.693 -9.656 1.00 89.06 98 MET A O 1
ATOM 776 N N . VAL A 1 99 ? 0.162 3.335 -7.981 1.00 91.12 99 VAL A N 1
ATOM 777 C CA . VAL A 1 99 ? 0.962 2.102 -8.001 1.00 91.12 99 VAL A CA 1
ATOM 778 C C . VAL A 1 99 ? 0.121 0.899 -7.578 1.00 91.12 99 VAL A C 1
ATOM 780 O O . VAL A 1 99 ? 0.311 -0.175 -8.131 1.00 91.12 99 VAL A O 1
ATOM 783 N N . VAL A 1 100 ? -0.792 1.056 -6.617 1.00 92.81 100 VAL A N 1
ATOM 784 C CA . VAL A 1 100 ? -1.670 -0.035 -6.170 1.00 92.81 100 VAL A CA 1
ATOM 785 C C . VAL A 1 100 ? -2.649 -0.417 -7.271 1.00 92.81 100 VAL A C 1
ATOM 787 O O . VAL A 1 100 ? -2.706 -1.587 -7.622 1.00 92.81 100 VAL A O 1
ATOM 790 N N . ILE A 1 101 ? -3.342 0.561 -7.859 1.00 91.00 101 ILE A N 1
ATOM 791 C CA . ILE A 1 101 ? -4.307 0.328 -8.948 1.00 91.00 101 ILE A CA 1
ATOM 792 C C . ILE A 1 101 ? -3.638 -0.434 -10.095 1.00 91.00 101 ILE A C 1
ATOM 794 O O . ILE A 1 101 ? -4.101 -1.490 -10.511 1.00 91.00 101 ILE A O 1
ATOM 798 N N . ASP A 1 102 ? -2.479 0.051 -10.533 1.00 89.50 102 ASP A N 1
ATOM 799 C CA . ASP A 1 102 ? -1.714 -0.563 -11.613 1.00 89.50 102 ASP A CA 1
ATOM 800 C C . ASP A 1 102 ? -1.125 -1.933 -11.244 1.00 89.50 102 ASP A C 1
ATOM 802 O O . ASP A 1 102 ? -0.898 -2.761 -12.121 1.00 89.50 102 ASP A O 1
ATOM 806 N N . LEU A 1 103 ? -0.882 -2.219 -9.962 1.00 92.56 103 LEU A N 1
ATOM 807 C CA . LEU A 1 103 ? -0.469 -3.557 -9.544 1.00 92.56 103 LEU A CA 1
ATOM 808 C C . LEU A 1 103 ? -1.635 -4.557 -9.529 1.00 92.56 103 LEU A C 1
ATOM 810 O O . LEU A 1 103 ? -1.387 -5.741 -9.745 1.00 92.56 103 LEU A O 1
ATOM 814 N N . LEU A 1 104 ? -2.862 -4.090 -9.289 1.00 91.94 104 LEU A N 1
ATOM 815 C CA . LEU A 1 104 ? -4.059 -4.915 -9.088 1.00 91.94 104 LEU A CA 1
ATOM 816 C C . LEU A 1 104 ? -4.886 -5.175 -10.354 1.00 91.94 104 LEU A C 1
ATOM 818 O O . LEU A 1 104 ? -5.851 -5.920 -10.277 1.00 91.94 104 LEU A O 1
ATOM 822 N N . ASP A 1 105 ? -4.512 -4.597 -11.495 1.00 85.56 105 ASP A N 1
ATOM 823 C CA . ASP A 1 105 ? -5.316 -4.587 -12.730 1.00 85.56 105 ASP A CA 1
ATOM 824 C C . ASP A 1 105 ? -5.899 -5.956 -13.152 1.00 85.56 105 ASP A C 1
ATOM 826 O O . ASP A 1 105 ? -7.055 -6.044 -13.551 1.00 85.56 105 ASP A O 1
ATOM 830 N N . ASP A 1 106 ? -5.125 -7.036 -12.982 1.00 85.50 106 ASP A N 1
ATOM 831 C CA . ASP A 1 106 ? -5.502 -8.401 -13.394 1.00 85.50 106 ASP A CA 1
ATOM 832 C C . ASP A 1 106 ? -5.802 -9.338 -12.209 1.00 85.50 106 ASP A C 1
ATOM 834 O O . ASP A 1 106 ? -5.717 -10.564 -12.331 1.00 85.50 106 ASP A O 1
ATOM 838 N N . ILE A 1 107 ? -6.084 -8.785 -11.029 1.00 90.31 107 ILE A N 1
ATOM 839 C CA . ILE A 1 107 ? -6.338 -9.581 -9.826 1.00 90.31 107 ILE A CA 1
ATOM 840 C C . ILE A 1 107 ? -7.831 -9.904 -9.694 1.00 90.31 107 ILE A C 1
ATOM 842 O O . ILE A 1 107 ? -8.667 -9.021 -9.886 1.00 90.31 107 ILE A O 1
ATOM 846 N N . PRO A 1 108 ? -8.196 -11.153 -9.342 1.00 90.25 108 PRO A N 1
ATOM 847 C CA . PRO A 1 108 ? -9.580 -11.505 -9.048 1.00 90.25 108 PRO A CA 1
ATOM 848 C C . PRO A 1 108 ? -10.170 -10.606 -7.956 1.00 90.25 108 PRO A C 1
ATOM 850 O O . PRO A 1 108 ? -9.536 -10.375 -6.927 1.00 90.25 108 PRO A O 1
ATOM 853 N N . LYS A 1 109 ? -11.383 -10.092 -8.170 1.00 87.94 109 LYS A N 1
ATOM 854 C CA . LYS A 1 109 ? -12.016 -9.119 -7.262 1.00 87.94 109 LYS A CA 1
ATOM 855 C C . LYS A 1 109 ? -12.316 -9.691 -5.875 1.00 87.94 109 LYS A C 1
ATOM 857 O O . LYS A 1 109 ? -12.242 -8.975 -4.891 1.00 87.94 109 LYS A O 1
ATOM 862 N N . ASP A 1 110 ? -12.553 -10.993 -5.787 1.00 87.38 110 ASP A N 1
ATOM 863 C CA . ASP A 1 110 ? -12.704 -11.739 -4.533 1.00 87.38 110 ASP A CA 1
ATOM 864 C C . ASP A 1 110 ? -11.386 -11.908 -3.748 1.00 87.38 110 ASP A C 1
ATOM 866 O O . ASP A 1 110 ? -11.358 -12.555 -2.700 1.00 87.38 110 ASP A O 1
ATOM 870 N N . SER A 1 111 ? -10.283 -11.320 -4.222 1.00 89.31 111 SER A N 1
ATOM 871 C CA . SER A 1 111 ? -9.006 -11.327 -3.513 1.00 89.31 111 SER A CA 1
ATOM 872 C C . SER A 1 111 ? -8.995 -10.335 -2.353 1.00 89.31 111 SER A C 1
ATOM 874 O O . SER A 1 111 ? -9.275 -9.147 -2.518 1.00 89.31 111 SER A O 1
ATOM 876 N N . HIS A 1 112 ? -8.525 -10.803 -1.198 1.00 92.94 112 HIS A N 1
ATOM 877 C CA . HIS A 1 112 ? -8.217 -9.941 -0.063 1.00 92.94 112 HIS A CA 1
ATOM 878 C C . HIS A 1 112 ? -6.779 -9.412 -0.159 1.00 92.94 112 HIS A C 1
ATOM 880 O O . HIS A 1 112 ? -5.809 -10.177 -0.191 1.00 92.94 112 HIS A O 1
ATOM 886 N N . ILE A 1 113 ? -6.627 -8.091 -0.216 1.00 95.19 113 ILE A N 1
ATOM 887 C CA . ILE A 1 113 ? -5.373 -7.419 -0.561 1.00 95.19 113 ILE A CA 1
ATOM 888 C C . ILE A 1 113 ? -4.805 -6.704 0.664 1.00 95.19 113 ILE A C 1
ATOM 890 O O . ILE A 1 113 ? -5.460 -5.878 1.296 1.00 95.19 113 ILE A O 1
ATOM 894 N N . PHE A 1 114 ? -3.530 -6.951 0.959 1.00 95.50 114 PHE A N 1
ATOM 895 C CA . PHE A 1 114 ? -2.802 -6.257 2.020 1.00 95.50 114 PHE A CA 1
ATOM 896 C C . PHE A 1 114 ? -1.836 -5.232 1.429 1.00 95.50 114 PHE A C 1
ATOM 898 O O . PHE A 1 114 ? -0.979 -5.577 0.614 1.00 95.50 114 PHE A O 1
ATOM 905 N N . ILE A 1 115 ? -1.930 -3.976 1.873 1.00 95.44 115 ILE A N 1
ATOM 906 C CA . ILE A 1 115 ? -1.022 -2.903 1.446 1.00 95.44 115 ILE A CA 1
ATOM 907 C C . ILE A 1 115 ? -0.304 -2.256 2.638 1.00 95.44 115 ILE A C 1
ATOM 909 O O . ILE A 1 115 ? -0.845 -2.098 3.732 1.00 95.44 115 ILE A O 1
ATOM 913 N N . ASP A 1 116 ? 0.946 -1.847 2.416 1.00 94.19 116 ASP A N 1
ATOM 914 C CA . ASP A 1 116 ? 1.752 -1.131 3.411 1.00 94.19 116 ASP A CA 1
ATOM 915 C C . ASP A 1 116 ? 1.224 0.303 3.643 1.00 94.19 116 ASP A C 1
ATOM 917 O O . ASP A 1 116 ? 0.602 0.917 2.768 1.00 94.19 116 ASP A O 1
ATOM 921 N N . ASN A 1 117 ? 1.573 0.898 4.786 1.00 93.88 117 ASN A N 1
ATOM 922 C CA . ASN A 1 117 ? 1.252 2.281 5.150 1.00 93.88 117 ASN A CA 1
ATOM 923 C C . ASN A 1 117 ? 1.724 3.328 4.146 1.00 93.88 117 ASN A C 1
ATOM 925 O O . ASN A 1 117 ? 1.254 4.468 4.149 1.00 93.88 117 ASN A O 1
ATOM 929 N N . TYR A 1 118 ? 2.703 2.983 3.310 1.00 91.94 118 TYR A N 1
ATOM 930 C CA . TYR A 1 118 ? 3.173 3.852 2.250 1.00 91.94 118 TYR A CA 1
ATOM 931 C C . TYR A 1 118 ? 2.072 4.110 1.226 1.00 91.94 118 TYR A C 1
ATOM 933 O O . TYR A 1 118 ? 1.916 5.254 0.791 1.00 91.94 118 TYR A O 1
ATOM 941 N N . PHE A 1 119 ? 1.281 3.084 0.930 1.00 92.19 119 PHE A N 1
ATOM 942 C CA . PHE A 1 119 ? 0.244 3.101 -0.089 1.00 92.19 119 PHE A CA 1
ATOM 943 C C . PHE A 1 119 ? -1.142 3.451 0.461 1.00 92.19 119 PHE A C 1
ATOM 945 O O . PHE A 1 119 ? -1.951 3.990 -0.281 1.00 92.19 119 PHE A O 1
ATOM 952 N N . GLY A 1 120 ? -1.394 3.213 1.752 1.00 90.75 120 GLY A N 1
ATOM 953 C CA . GLY A 1 120 ? -2.709 3.431 2.361 1.00 90.75 120 GLY A CA 1
ATOM 954 C C . GLY A 1 120 ? -3.181 4.893 2.378 1.00 90.75 120 GLY A C 1
ATOM 955 O O . GLY A 1 120 ? -2.460 5.792 2.839 1.00 90.75 120 GLY A O 1
ATOM 956 N N . SER A 1 121 ? -4.418 5.111 1.926 1.00 89.69 121 SER A N 1
ATOM 957 C CA . SER A 1 121 ? -5.206 6.343 2.072 1.00 89.69 121 SER A CA 1
ATOM 958 C C . SER A 1 121 ? -6.702 6.002 2.084 1.00 89.69 121 SER A C 1
ATOM 960 O O . SER A 1 121 ? -7.120 5.080 1.392 1.00 89.69 121 SER A O 1
ATOM 962 N N . LEU A 1 122 ? -7.521 6.732 2.850 1.00 88.00 122 LEU A N 1
ATOM 963 C CA . LEU A 1 122 ? -8.961 6.438 2.961 1.00 88.00 122 LEU A CA 1
ATOM 964 C C . LEU A 1 122 ? -9.681 6.504 1.604 1.00 88.00 122 LEU A C 1
ATOM 966 O O . LEU A 1 122 ? -10.444 5.598 1.276 1.00 88.00 122 LEU A O 1
ATOM 970 N N . SER A 1 123 ? -9.351 7.503 0.783 1.00 88.19 123 SER A N 1
ATOM 971 C CA . SER A 1 123 ? -9.913 7.665 -0.562 1.00 88.19 123 SER A CA 1
ATOM 972 C C . SER A 1 123 ? -9.604 6.475 -1.477 1.00 88.19 123 SER A C 1
ATOM 974 O O . SER A 1 123 ? -10.473 6.049 -2.234 1.00 88.19 123 SER A O 1
ATOM 976 N N . LEU A 1 124 ? -8.402 5.886 -1.373 1.00 89.88 124 LEU A N 1
ATOM 977 C CA . LEU A 1 124 ? -8.043 4.678 -2.123 1.00 89.88 124 LEU A CA 1
ATOM 978 C C . LEU A 1 124 ? -8.838 3.461 -1.640 1.00 89.88 124 LEU A C 1
ATOM 980 O O . LEU A 1 124 ? -9.332 2.705 -2.470 1.00 89.88 124 LEU A O 1
ATOM 984 N N . LEU A 1 125 ? -8.979 3.263 -0.322 1.00 90.31 125 LEU A N 1
ATOM 985 C CA . LEU A 1 125 ? -9.750 2.129 0.202 1.00 90.31 125 LEU A CA 1
ATOM 986 C C . LEU A 1 125 ? -11.210 2.188 -0.259 1.00 90.31 125 LEU A C 1
ATOM 988 O O . LEU A 1 125 ? -11.738 1.175 -0.712 1.00 90.31 125 LEU A O 1
ATOM 992 N N . HIS A 1 126 ? -11.843 3.361 -0.182 1.00 87.69 126 HIS A N 1
ATOM 993 C CA . HIS A 1 126 ? -13.234 3.538 -0.603 1.00 87.69 126 HIS A CA 1
ATOM 994 C C . HIS A 1 126 ? -13.439 3.218 -2.091 1.00 87.69 126 HIS A C 1
ATOM 996 O O . HIS A 1 126 ? -14.388 2.520 -2.455 1.00 87.69 126 HIS A O 1
ATOM 1002 N N . GLU A 1 127 ? -12.554 3.721 -2.955 1.00 87.50 127 GLU A N 1
ATOM 1003 C CA . GLU A 1 127 ? -12.631 3.458 -4.394 1.00 87.50 127 GLU A CA 1
ATOM 1004 C C . GLU A 1 127 ? -12.468 1.971 -4.701 1.00 87.50 127 GLU A C 1
ATOM 1006 O O . GLU A 1 127 ? -13.302 1.376 -5.378 1.00 87.50 127 GLU A O 1
ATOM 1011 N N . MET A 1 128 ? -11.426 1.345 -4.151 1.00 88.69 128 MET A N 1
ATOM 1012 C CA . MET A 1 128 ? -11.153 -0.068 -4.402 1.00 88.69 128 MET A CA 1
ATOM 1013 C C . MET A 1 128 ? -12.293 -0.958 -3.891 1.00 88.69 128 MET A C 1
ATOM 1015 O O . MET A 1 128 ? -12.679 -1.898 -4.581 1.00 88.69 128 MET A O 1
ATOM 1019 N N . THR A 1 129 ? -12.901 -0.599 -2.754 1.00 89.06 129 THR A N 1
ATOM 1020 C CA . THR A 1 129 ? -14.099 -1.276 -2.226 1.00 89.06 129 THR A CA 1
ATOM 1021 C C . THR A 1 129 ? -15.272 -1.164 -3.199 1.00 89.06 129 THR A C 1
ATOM 1023 O O . THR A 1 129 ? -15.949 -2.151 -3.469 1.00 89.06 129 THR A O 1
ATOM 1026 N N . SER A 1 130 ? -15.480 0.016 -3.792 1.00 87.25 130 SER A N 1
ATOM 1027 C CA . SER A 1 130 ? -16.540 0.244 -4.789 1.00 87.25 130 SER A CA 1
ATOM 1028 C C . SER A 1 130 ? -16.308 -0.551 -6.083 1.00 87.25 130 SER A C 1
ATOM 1030 O O . SER A 1 130 ? -17.263 -0.965 -6.736 1.00 87.25 130 SER A O 1
ATOM 1032 N N . LEU A 1 131 ? -15.045 -0.818 -6.434 1.00 86.19 131 LEU A N 1
ATOM 1033 C CA . LEU A 1 131 ? -14.662 -1.665 -7.572 1.00 86.19 131 LEU A CA 1
ATOM 1034 C C . LEU A 1 131 ? -14.772 -3.175 -7.285 1.00 86.19 131 LEU A C 1
ATOM 1036 O O . LEU A 1 131 ? -14.670 -3.982 -8.221 1.00 86.19 131 LEU A O 1
ATOM 1040 N N . GLY A 1 132 ? -15.024 -3.540 -6.025 1.00 88.12 132 GLY A N 1
ATOM 1041 C CA . GLY A 1 132 ? -15.208 -4.910 -5.556 1.00 88.12 132 GLY A CA 1
ATOM 1042 C C . GLY A 1 132 ? -13.969 -5.547 -4.932 1.00 88.12 132 GLY A C 1
ATOM 1043 O O . GLY A 1 132 ? -13.987 -6.753 -4.746 1.00 88.12 132 GLY A O 1
ATOM 1044 N N . TYR A 1 133 ? -12.920 -4.778 -4.627 1.00 91.25 133 TYR A N 1
ATOM 1045 C CA . TYR A 1 133 ? -11.722 -5.269 -3.945 1.00 91.25 133 TYR A CA 1
ATOM 1046 C C . TYR A 1 133 ? -11.792 -5.046 -2.434 1.00 91.25 133 TYR A C 1
ATOM 1048 O O . TYR A 1 133 ? -12.174 -3.972 -1.970 1.00 91.25 133 TYR A O 1
ATOM 1056 N N . GLU A 1 134 ? -11.292 -6.006 -1.662 1.00 93.44 134 GLU A N 1
ATOM 1057 C CA . GLU A 1 134 ? -11.131 -5.853 -0.216 1.00 93.44 134 GLU A CA 1
ATOM 1058 C C . GLU A 1 134 ? -9.686 -5.497 0.138 1.00 93.44 134 GLU A C 1
ATOM 1060 O O . GLU A 1 134 ? -8.764 -6.277 -0.102 1.00 93.44 134 GLU A O 1
ATOM 1065 N N . LEU A 1 135 ? -9.470 -4.311 0.715 1.00 94.19 135 LEU A N 1
ATOM 1066 C CA . LEU A 1 135 ? -8.138 -3.828 1.086 1.00 94.19 135 LEU A CA 1
ATOM 1067 C C . LEU A 1 135 ? -7.984 -3.697 2.601 1.00 94.19 135 LEU A C 1
ATOM 1069 O O . LEU A 1 135 ? -8.775 -3.029 3.264 1.00 94.19 135 LEU A O 1
ATOM 1073 N N . THR A 1 136 ? -6.867 -4.206 3.117 1.00 95.25 136 THR A N 1
ATOM 1074 C CA . THR A 1 136 ? -6.415 -3.995 4.494 1.00 95.25 136 THR A CA 1
ATOM 1075 C C . THR A 1 136 ? -5.084 -3.249 4.503 1.00 95.25 136 THR A C 1
ATOM 1077 O O . THR A 1 136 ? -4.136 -3.609 3.799 1.00 95.25 136 THR A O 1
ATOM 1080 N N . CYS A 1 137 ? -4.981 -2.198 5.319 1.00 94.69 137 CYS A N 1
ATOM 1081 C CA . CYS A 1 137 ? -3.742 -1.441 5.465 1.00 94.69 137 CYS A CA 1
ATOM 1082 C C . CYS A 1 137 ? -3.587 -0.807 6.843 1.00 94.69 137 CYS A C 1
ATOM 1084 O O . CYS A 1 137 ? -4.548 -0.642 7.591 1.00 94.69 137 CYS A O 1
ATOM 1086 N N . THR A 1 138 ? -2.364 -0.380 7.144 1.00 93.56 138 THR A N 1
ATOM 1087 C CA . THR A 1 138 ? -2.108 0.548 8.248 1.00 93.56 138 THR A CA 1
ATOM 1088 C C . THR A 1 138 ? -2.089 1.978 7.713 1.00 93.56 138 THR A C 1
ATOM 1090 O O . THR A 1 138 ? -1.502 2.246 6.667 1.00 93.56 138 THR A O 1
ATOM 1093 N N . LEU A 1 139 ? -2.706 2.926 8.418 1.00 91.75 139 LEU A N 1
ATOM 1094 C CA . LEU A 1 139 ? -2.694 4.340 8.033 1.00 91.75 139 LEU A CA 1
ATOM 1095 C C . LEU A 1 139 ? -1.740 5.130 8.927 1.00 91.75 139 LEU A C 1
ATOM 1097 O O . LEU A 1 139 ? -1.668 4.918 10.135 1.00 91.75 139 LEU A O 1
ATOM 1101 N N . ARG A 1 140 ? -0.992 6.064 8.329 1.00 89.38 140 ARG A N 1
ATOM 1102 C CA . ARG A 1 140 ? -0.195 7.019 9.110 1.00 89.38 140 ARG A CA 1
ATOM 1103 C C . ARG A 1 140 ? -1.117 8.050 9.749 1.00 89.38 140 ARG A C 1
ATOM 1105 O O . ARG A 1 140 ? -2.032 8.523 9.084 1.00 89.38 140 ARG A O 1
ATOM 1112 N N . SER A 1 141 ? -0.816 8.467 10.977 1.00 87.44 141 SE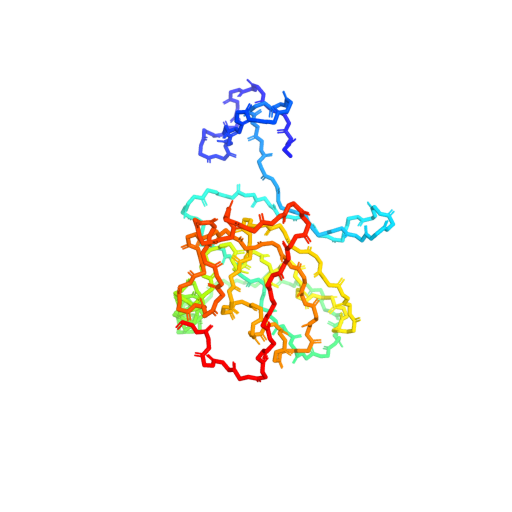R A N 1
ATOM 1113 C CA . SER A 1 141 ? -1.599 9.463 11.725 1.00 87.44 141 SER A CA 1
ATOM 1114 C C . SER A 1 141 ? -1.835 10.760 10.945 1.00 87.44 141 SER A C 1
ATOM 1116 O O . SER A 1 141 ? -2.930 11.300 10.969 1.00 87.44 141 SER A O 1
ATOM 1118 N N . ASN A 1 142 ? -0.856 11.212 10.158 1.00 85.56 142 ASN A N 1
ATOM 1119 C CA . ASN A 1 142 ? -0.975 12.408 9.319 1.00 85.56 142 ASN A CA 1
ATOM 1120 C C . ASN A 1 142 ? -1.826 12.232 8.042 1.00 85.56 142 ASN A C 1
ATOM 1122 O O . ASN A 1 142 ? -1.984 13.187 7.288 1.00 85.56 142 ASN A O 1
ATOM 1126 N N . ARG A 1 143 ? -2.321 11.024 7.754 1.00 83.88 143 ARG A N 1
ATOM 1127 C CA . ARG A 1 143 ? -3.242 10.729 6.636 1.00 83.88 143 ARG A CA 1
ATOM 1128 C C . ARG A 1 143 ? -4.677 10.499 7.105 1.00 83.88 143 ARG A C 1
ATOM 1130 O O . ARG A 1 143 ? -5.566 10.310 6.282 1.00 83.88 143 ARG A O 1
ATOM 1137 N N . ILE A 1 144 ? -4.883 10.502 8.416 1.00 81.19 144 ILE A N 1
ATOM 1138 C CA . ILE A 1 144 ? -6.175 10.375 9.068 1.00 81.19 144 ILE A CA 1
ATOM 1139 C C . ILE A 1 144 ? -6.640 11.817 9.301 1.00 81.19 144 ILE A C 1
ATOM 1141 O O . ILE A 1 144 ? -6.222 12.445 10.267 1.00 81.19 144 ILE A O 1
ATOM 1145 N N . LYS A 1 145 ? -7.377 12.379 8.333 1.00 76.12 145 LYS A N 1
ATOM 1146 C CA . LYS A 1 145 ? -7.835 13.780 8.330 1.00 76.12 145 LYS A CA 1
ATOM 1147 C C . LYS A 1 145 ? -8.938 13.989 9.381 1.00 76.12 145 LYS A C 1
ATOM 1149 O O . LYS A 1 145 ? -8.641 14.098 10.563 1.00 76.12 145 LYS A O 1
ATOM 1154 N N . ASN A 1 146 ? -10.208 13.969 8.979 1.00 77.56 146 ASN A N 1
ATOM 1155 C CA . ASN A 1 146 ? -11.352 14.214 9.863 1.00 77.56 146 ASN A CA 1
ATOM 1156 C C . ASN A 1 146 ? -11.913 12.929 10.489 1.00 77.56 146 ASN A C 1
ATOM 1158 O O . ASN A 1 146 ? -13.106 12.835 10.765 1.00 77.56 146 ASN A O 1
ATOM 1162 N N . CYS A 1 147 ? -11.077 11.906 10.685 1.00 82.12 147 CYS A N 1
ATOM 1163 C CA . CYS A 1 147 ? -11.557 10.654 11.257 1.00 82.12 147 CYS A CA 1
ATOM 1164 C C . CYS A 1 147 ? -11.853 10.849 12.750 1.00 82.12 147 CYS A C 1
ATOM 1166 O O . CYS A 1 147 ? -10.929 11.203 13.489 1.00 82.12 147 CYS A O 1
ATOM 1168 N N . PRO A 1 148 ? -13.086 10.594 13.227 1.00 86.12 148 PRO A N 1
ATOM 1169 C CA . PRO A 1 148 ? -13.473 10.856 14.611 1.00 86.12 148 PRO A CA 1
ATOM 1170 C C . PRO A 1 148 ? -13.012 9.739 15.566 1.00 86.12 148 PRO A C 1
ATOM 1172 O O . PRO A 1 148 ? -13.735 9.343 16.475 1.00 86.12 148 PRO A O 1
ATOM 1175 N N . ILE A 1 149 ? -11.796 9.229 15.360 1.00 88.62 149 ILE A N 1
ATOM 1176 C CA . ILE A 1 149 ? -11.122 8.290 16.261 1.00 88.62 149 ILE A CA 1
ATOM 1177 C C . ILE A 1 149 ? -10.288 9.055 17.286 1.00 88.62 149 ILE A C 1
ATOM 1179 O O . ILE A 1 149 ? -9.766 10.142 17.006 1.00 88.62 149 ILE A O 1
ATOM 1183 N N . LYS A 1 150 ? -10.122 8.491 18.486 1.00 89.94 150 LYS A N 1
ATOM 1184 C CA . LYS A 1 150 ? -9.258 9.100 19.505 1.00 89.94 150 LYS A CA 1
ATOM 1185 C C . LYS A 1 150 ? -7.838 9.311 18.967 1.00 89.94 150 LYS A C 1
ATOM 1187 O O . LYS A 1 150 ? -7.217 8.419 18.395 1.00 89.94 150 LYS A O 1
ATOM 1192 N N . SER A 1 151 ? -7.293 10.503 19.209 1.00 88.88 151 SER A N 1
ATOM 1193 C CA . SER A 1 151 ? -5.895 10.798 18.889 1.00 88.88 151 SER A CA 1
ATOM 1194 C C . SER A 1 151 ? -4.940 9.978 19.759 1.00 88.88 151 SER A C 1
ATOM 1196 O O . SER A 1 151 ? -5.271 9.599 20.883 1.00 88.88 151 SER A O 1
ATOM 1198 N N . GLU A 1 152 ? -3.710 9.777 19.287 1.00 89.19 152 GLU A N 1
ATOM 1199 C CA . GLU A 1 152 ? -2.662 9.059 20.030 1.00 89.19 152 GLU A CA 1
ATOM 1200 C C . GLU A 1 152 ? -2.428 9.651 21.435 1.00 89.19 152 GLU A C 1
ATOM 1202 O O . GLU A 1 152 ? -2.287 8.921 22.414 1.00 89.19 152 GLU A O 1
ATOM 1207 N N . LYS A 1 153 ? -2.508 10.984 21.562 1.00 89.38 153 LYS A N 1
ATOM 1208 C CA . LYS A 1 153 ? -2.408 11.699 22.848 1.00 89.38 153 LYS A CA 1
ATOM 1209 C C . LYS A 1 153 ? -3.598 11.453 23.779 1.00 89.38 153 LYS A C 1
ATOM 1211 O O . LYS A 1 153 ? -3.446 11.525 24.993 1.00 89.38 153 LYS A O 1
ATOM 1216 N N . ALA A 1 154 ? -4.794 11.236 23.234 1.00 92.00 154 ALA A N 1
ATOM 1217 C CA . ALA A 1 154 ? -5.961 10.885 24.037 1.00 92.00 154 ALA A CA 1
ATOM 1218 C C . ALA A 1 154 ? -5.896 9.414 24.476 1.00 92.00 154 ALA A C 1
ATOM 1220 O O . ALA A 1 154 ? -6.243 9.105 25.615 1.00 92.00 154 ALA A O 1
ATOM 1221 N N . MET A 1 155 ? -5.407 8.530 23.600 1.00 92.44 155 MET A N 1
ATOM 1222 C CA . MET A 1 155 ? -5.256 7.100 23.878 1.00 92.44 155 MET A CA 1
ATOM 1223 C C . MET A 1 155 ? -4.173 6.796 24.919 1.00 92.44 155 MET A C 1
ATOM 1225 O O . MET A 1 155 ? -4.330 5.839 25.670 1.00 92.44 155 MET A O 1
ATOM 1229 N N . SER A 1 156 ? -3.127 7.622 25.045 1.00 93.75 156 SER A N 1
ATOM 1230 C CA . SER A 1 156 ? -2.055 7.403 26.034 1.00 93.75 156 SER A CA 1
ATOM 1231 C C . SER A 1 156 ? -2.514 7.452 27.499 1.00 93.75 156 SER A C 1
ATOM 1233 O O . SER A 1 156 ? -1.773 7.028 28.382 1.00 93.75 156 SER A O 1
ATOM 1235 N N . LYS A 1 157 ? -3.725 7.960 27.766 1.00 96.62 157 LYS A N 1
ATOM 1236 C CA . LYS A 1 157 ? -4.341 8.001 29.104 1.00 96.62 157 LYS A CA 1
ATOM 1237 C C . LYS A 1 157 ? -5.022 6.689 29.505 1.00 96.62 157 LYS A C 1
ATOM 1239 O O . LYS A 1 157 ? -5.382 6.529 30.666 1.00 96.62 157 LYS A O 1
ATOM 1244 N N . TYR A 1 158 ? -5.243 5.787 28.554 1.00 95.81 158 TYR A N 1
ATOM 1245 C CA . TYR A 1 158 ? -5.910 4.509 28.778 1.00 95.81 158 TYR A CA 1
ATOM 1246 C C . TYR A 1 158 ? -4.884 3.395 29.048 1.00 95.81 158 TYR A C 1
ATOM 1248 O O . TYR A 1 158 ? -3.715 3.526 28.674 1.00 95.81 158 TYR A O 1
ATOM 1256 N N . PRO A 1 159 ? -5.286 2.288 29.702 1.00 97.19 159 PRO A N 1
ATOM 1257 C CA . PRO A 1 159 ? -4.389 1.163 29.946 1.00 97.19 159 PRO A CA 1
ATOM 1258 C C . PRO A 1 159 ? -3.901 0.520 28.638 1.00 97.19 159 PRO A C 1
ATOM 1260 O O . PRO A 1 159 ? -4.575 0.548 27.606 1.00 97.19 159 PRO A O 1
ATOM 1263 N N . ARG A 1 160 ? -2.719 -0.107 28.688 1.00 96.12 160 ARG A N 1
ATOM 1264 C CA . ARG A 1 160 ? -2.146 -0.843 27.551 1.00 96.12 160 ARG A CA 1
ATOM 1265 C C . ARG A 1 160 ? -3.128 -1.908 27.052 1.00 96.12 160 ARG A C 1
ATOM 1267 O O . ARG A 1 160 ? -3.668 -2.669 27.844 1.00 96.12 160 ARG A O 1
ATOM 1274 N N . GLY A 1 161 ? -3.303 -1.983 25.733 1.00 94.12 161 GLY A N 1
ATOM 1275 C CA . GLY A 1 161 ? -4.255 -2.898 25.095 1.00 94.12 161 GLY A CA 1
ATOM 1276 C C . GLY A 1 161 ? -5.644 -2.296 24.874 1.00 94.12 161 GLY A C 1
ATOM 1277 O O . GLY A 1 161 ? -6.454 -2.914 24.190 1.00 94.12 161 GLY A O 1
ATOM 1278 N N . TYR A 1 162 ? -5.912 -1.087 25.382 1.00 95.50 162 TYR A N 1
ATOM 1279 C CA . TYR A 1 162 ? -7.092 -0.326 24.983 1.00 95.50 162 TYR A CA 1
ATOM 1280 C C . TYR A 1 162 ? -7.047 -0.014 23.483 1.00 95.50 162 TYR A C 1
ATOM 1282 O O . TYR A 1 162 ? -6.009 0.393 22.954 1.00 95.50 162 TYR A O 1
ATOM 1290 N N . TYR A 1 163 ? -8.183 -0.182 22.814 1.00 93.69 163 TYR A N 1
ATOM 1291 C CA . TYR A 1 163 ? -8.370 0.166 21.414 1.00 93.69 163 TYR A CA 1
ATOM 1292 C C . TYR A 1 163 ? -9.684 0.927 21.244 1.00 93.69 163 TYR A C 1
ATOM 1294 O O . TYR A 1 163 ? -10.640 0.731 21.993 1.00 93.69 163 TYR A O 1
ATOM 1302 N N . ASP A 1 164 ? -9.701 1.806 20.251 1.00 93.12 164 ASP A N 1
ATOM 1303 C CA . ASP A 1 164 ? -10.878 2.535 19.801 1.00 93.12 164 ASP A CA 1
ATOM 1304 C C . ASP A 1 164 ? -11.120 2.147 18.344 1.00 93.12 164 ASP A C 1
ATOM 1306 O O . ASP A 1 164 ? -10.163 1.983 17.579 1.00 93.12 164 ASP A O 1
ATOM 1310 N N . TYR A 1 165 ? -12.376 1.942 17.967 1.00 91.94 165 TYR A N 1
ATOM 1311 C CA . TYR A 1 165 ? -12.718 1.518 16.617 1.00 91.94 165 TYR A CA 1
ATOM 1312 C C . TYR A 1 165 ? -13.951 2.253 16.126 1.00 91.94 165 TYR A C 1
ATOM 1314 O O . TYR A 1 165 ? -14.856 2.596 16.883 1.00 91.94 165 TYR A O 1
ATOM 1322 N N . LEU A 1 166 ? -13.979 2.469 14.819 1.00 88.44 166 LEU A N 1
ATOM 1323 C CA . LEU A 1 166 ? -15.096 3.085 14.141 1.00 88.44 166 LEU A CA 1
ATOM 1324 C C . LEU A 1 166 ? -15.352 2.336 12.845 1.00 88.44 166 LEU A C 1
ATOM 1326 O O . LEU A 1 166 ? -14.422 1.997 12.115 1.00 88.44 166 LEU A O 1
ATOM 1330 N N . VAL A 1 167 ? -16.628 2.102 12.563 1.00 87.81 167 VAL A N 1
ATOM 1331 C CA . VAL A 1 167 ? -17.085 1.496 11.317 1.00 87.81 167 VAL A CA 1
ATOM 1332 C C . VAL A 1 167 ? -17.973 2.506 10.614 1.00 87.81 167 VAL A C 1
ATOM 1334 O O . VAL A 1 167 ? -18.937 3.000 11.195 1.00 87.81 167 VAL A O 1
ATOM 1337 N N . SER A 1 168 ? -17.650 2.808 9.362 1.00 81.88 168 SER A N 1
ATOM 1338 C CA . SER A 1 168 ? -18.488 3.635 8.502 1.00 81.88 168 SER A CA 1
ATOM 1339 C C . SER A 1 168 ? -18.883 2.855 7.269 1.00 81.88 168 SER A C 1
ATOM 1341 O O . SER A 1 168 ? -18.059 2.165 6.674 1.00 81.88 168 SER A O 1
ATOM 1343 N N . LYS A 1 169 ? -20.149 3.001 6.882 1.00 75.88 169 LYS A N 1
ATOM 1344 C CA . LYS A 1 169 ? -20.669 2.518 5.600 1.00 75.88 169 LYS A CA 1
ATOM 1345 C C . LYS A 1 169 ? -20.640 3.603 4.519 1.00 75.88 169 LYS A C 1
ATOM 1347 O O . LYS A 1 169 ? -20.850 3.298 3.354 1.00 75.88 169 LYS A O 1
ATOM 1352 N N . GLU A 1 170 ? -20.396 4.858 4.897 1.00 68.88 170 GLU A N 1
ATOM 1353 C CA . GLU A 1 170 ? -20.467 6.017 4.005 1.00 68.88 170 GLU A CA 1
ATOM 1354 C C . GLU A 1 170 ? -19.106 6.713 3.862 1.00 68.88 170 GLU A C 1
ATOM 1356 O O . GLU A 1 170 ? -18.295 6.730 4.795 1.00 68.88 170 GLU A O 1
ATOM 1361 N N . LYS A 1 171 ? -18.904 7.395 2.726 1.00 64.62 171 LYS A N 1
ATOM 1362 C CA . LYS A 1 171 ? -17.717 8.216 2.417 1.00 64.62 171 LYS A CA 1
ATOM 1363 C C . LYS A 1 171 ? -17.576 9.484 3.281 1.00 64.62 171 LYS A C 1
ATOM 1365 O O . LYS A 1 171 ? -16.691 10.292 3.043 1.00 64.62 171 LYS A O 1
ATOM 1370 N N . LYS A 1 172 ? -18.425 9.691 4.296 1.00 55.59 172 LYS A N 1
ATOM 1371 C CA . LYS A 1 172 ? -18.451 10.915 5.129 1.00 55.59 172 LYS A CA 1
ATOM 1372 C C . LYS A 1 172 ? -17.212 11.118 6.015 1.00 55.59 172 LYS A C 1
ATOM 1374 O O . LYS A 1 172 ? -17.130 12.129 6.704 1.00 55.59 172 LYS A O 1
ATOM 1379 N N . ILE A 1 173 ? -16.274 10.173 6.025 1.00 56.16 173 ILE A N 1
ATOM 1380 C CA . ILE A 1 173 ? -15.059 10.215 6.843 1.00 56.16 173 ILE A CA 1
ATOM 1381 C C . ILE A 1 173 ? -13.859 10.504 5.940 1.00 56.16 173 ILE A C 1
ATOM 1383 O O . ILE A 1 173 ? -13.020 9.638 5.699 1.00 56.16 173 ILE A O 1
ATOM 1387 N N . GLU A 1 174 ? -13.799 11.725 5.414 1.00 49.72 174 GLU A N 1
ATOM 1388 C CA . GLU A 1 174 ? -12.634 12.275 4.705 1.00 49.72 174 GLU A CA 1
ATOM 1389 C C . GLU A 1 174 ? -12.232 13.644 5.263 1.00 49.72 174 GLU A C 1
ATOM 1391 O O . GLU A 1 174 ? -13.103 14.447 5.668 1.00 49.72 174 GLU A O 1
#

pLDDT: mean 79.76, std 18.83, range [28.58, 97.19]

Secondary structure (DSSP, 8-state):
-EE---SSS-GGGEEE-TTSSS-EEE-EEEEE-TTS-EEEEEE---TT----PPP---S-------------TT-HHHHHHHHHHHHHHHHHHHHHHHHHHHHHTTS-TT-EEEE-TTT--HHHHHHHHHTT-EEEE---GGG--S--SPPHHHHTTSPTT-------SSTT--